Protein AF-A0A3M1RF11-F1 (afdb_monomer_lite)

Foldseek 3Di:
DWAWEWEAAPPVDNGTDIDIDDPVQQDAQEWEDDPNFIKGWHDWDDDPRYIYTYIHTPVPDPDDDPPYQYFYDDPDDDDTDRDPDDDDDPVPVVVVVVVVVVVVVVVVVVVVVVVVVVVVVVVVVVVVVVVVVVVVD

pLDDT: mean 72.45, std 18.76, range [31.39, 92.44]

Sequence (137 aa):
MQVRCAFYGLANQAGKTELLIEEECLRVGERLQYNGELYVILSVCTEGDRFHANVALESSRRAPLAGQRQVVWSDGVRRPSWGRRGERGQGEGERRTEELREQLLQAEERLQALLAEREEYAERLEKLIQQLESLHE

Radius of gyration: 26.21 Å; chains: 1; bounding box: 57×27×75 Å

Structure (mmCIF, N/CA/C/O backbone):
data_AF-A0A3M1RF11-F1
#
_entry.id   AF-A0A3M1RF11-F1
#
loop_
_atom_site.group_PDB
_atom_site.id
_atom_site.type_symbol
_atom_site.label_atom_id
_atom_site.label_alt_id
_atom_site.label_comp_id
_atom_site.label_asym_id
_atom_site.label_entity_id
_atom_site.label_seq_id
_atom_site.pdbx_PDB_ins_code
_atom_site.Cartn_x
_atom_site.Cartn_y
_atom_site.Cartn_z
_atom_site.occupancy
_atom_site.B_iso_or_equiv
_atom_site.auth_seq_id
_atom_site.auth_comp_id
_atom_site.auth_asym_id
_atom_site.auth_atom_id
_atom_site.pdbx_PDB_model_num
ATOM 1 N N . MET A 1 1 ? -21.946 9.743 15.429 1.00 80.62 1 MET A N 1
ATOM 2 C CA . MET A 1 1 ? -23.081 8.908 14.937 1.00 80.62 1 MET A CA 1
ATOM 3 C C . MET A 1 1 ? -22.556 7.514 14.602 1.00 80.62 1 MET A C 1
ATOM 5 O O . MET A 1 1 ? -21.411 7.432 14.177 1.00 80.62 1 MET A O 1
ATOM 9 N N . GLN A 1 2 ? -23.315 6.430 14.824 1.00 83.38 2 GLN A N 1
ATOM 10 C CA . GLN A 1 2 ? -22.884 5.078 14.426 1.00 83.38 2 GLN A CA 1
ATOM 11 C C . GLN A 1 2 ? -23.382 4.740 13.021 1.00 83.38 2 GLN A C 1
ATOM 13 O O . GLN A 1 2 ? -24.556 4.941 12.718 1.00 83.38 2 GLN A O 1
ATOM 18 N N . VAL A 1 3 ? -22.492 4.208 12.189 1.00 85.00 3 VAL A N 1
ATOM 19 C CA . VAL A 1 3 ? -22.760 3.814 10.804 1.00 85.00 3 VAL A CA 1
ATOM 20 C C . VAL A 1 3 ? -22.373 2.358 10.587 1.00 85.00 3 VAL A C 1
ATOM 22 O O . VAL A 1 3 ? -21.468 1.828 11.236 1.00 85.00 3 VAL A O 1
ATOM 25 N N . ARG A 1 4 ? -23.071 1.694 9.665 1.00 87.88 4 ARG A N 1
ATOM 26 C CA . ARG A 1 4 ? -22.729 0.338 9.234 1.00 87.88 4 ARG A CA 1
ATOM 27 C C . ARG A 1 4 ? -21.708 0.435 8.105 1.00 87.88 4 ARG A C 1
ATOM 29 O O . ARG A 1 4 ? -21.992 1.041 7.073 1.00 87.88 4 ARG A O 1
ATOM 36 N N . CYS A 1 5 ? -20.537 -0.154 8.312 1.00 88.06 5 CYS A N 1
ATOM 37 C CA . CYS A 1 5 ? -19.435 -0.125 7.359 1.00 88.06 5 CYS A CA 1
ATOM 38 C C . CYS A 1 5 ? -18.993 -1.544 6.987 1.00 88.06 5 CYS A C 1
ATOM 40 O O . CYS A 1 5 ? -18.855 -2.407 7.857 1.00 88.06 5 CYS A O 1
ATOM 42 N N . ALA A 1 6 ? -18.771 -1.783 5.696 1.00 91.00 6 ALA A N 1
ATOM 43 C CA . ALA A 1 6 ? -18.182 -3.010 5.182 1.00 91.00 6 ALA A CA 1
ATOM 44 C C . ALA A 1 6 ? -16.655 -2.871 5.105 1.00 91.00 6 ALA A C 1
ATOM 46 O O . ALA A 1 6 ? -16.131 -2.105 4.296 1.00 91.00 6 ALA A O 1
ATOM 47 N N . PHE A 1 7 ? -15.949 -3.639 5.928 1.00 88.06 7 PHE A N 1
ATOM 48 C CA . PHE A 1 7 ? -14.494 -3.688 5.969 1.00 88.06 7 PHE A CA 1
ATOM 49 C C . PHE A 1 7 ? -13.953 -4.838 5.117 1.00 88.06 7 PHE A C 1
ATOM 51 O O . PHE A 1 7 ? -14.385 -5.981 5.264 1.00 88.06 7 PHE A O 1
ATOM 58 N N . TYR A 1 8 ? -12.977 -4.545 4.264 1.00 87.75 8 TYR A N 1
ATOM 59 C CA . TYR A 1 8 ? -12.281 -5.512 3.412 1.00 87.75 8 TYR A CA 1
ATOM 60 C C . TYR A 1 8 ? -10.826 -5.661 3.859 1.00 87.75 8 TYR A C 1
ATOM 62 O O . TYR A 1 8 ? -10.171 -4.663 4.161 1.00 87.75 8 TYR A O 1
ATOM 70 N N . GLY A 1 9 ? -10.312 -6.894 3.878 1.00 82.25 9 GLY A N 1
ATOM 71 C CA . GLY A 1 9 ? -8.936 -7.191 4.306 1.00 82.25 9 GLY A CA 1
ATOM 72 C C . GLY A 1 9 ? -8.781 -7.512 5.798 1.00 82.25 9 GLY A C 1
ATOM 73 O O . GLY A 1 9 ? -7.660 -7.638 6.289 1.00 82.25 9 GLY A O 1
ATOM 74 N N . LEU A 1 10 ? -9.891 -7.673 6.529 1.00 81.44 10 LEU A N 1
ATOM 75 C CA . LEU A 1 10 ? -9.870 -8.176 7.904 1.00 81.44 10 LEU A CA 1
ATOM 76 C C . LEU A 1 10 ? -9.583 -9.682 7.945 1.00 81.44 10 LEU A C 1
ATOM 78 O O . LEU A 1 10 ? -10.090 -10.444 7.125 1.00 81.44 10 LEU A O 1
ATOM 82 N N . ALA A 1 11 ? -8.792 -10.110 8.933 1.00 68.00 11 ALA A N 1
ATOM 83 C CA . ALA A 1 11 ? -8.478 -11.512 9.232 1.00 68.00 11 ALA A CA 1
ATOM 84 C C . ALA A 1 11 ? -7.929 -12.324 8.040 1.00 68.00 11 ALA A C 1
ATOM 86 O O . ALA A 1 11 ? -8.126 -13.537 7.983 1.00 68.00 11 ALA A O 1
ATOM 87 N N . ASN A 1 12 ? -7.264 -11.663 7.080 1.00 59.06 12 ASN A N 1
ATOM 88 C CA . ASN A 1 12 ? -6.838 -12.251 5.800 1.00 59.06 12 ASN A CA 1
ATOM 89 C C . ASN A 1 12 ? -7.976 -12.956 5.036 1.00 59.06 12 ASN A C 1
ATOM 91 O O . ASN A 1 12 ? -7.734 -13.857 4.232 1.00 59.06 12 ASN A O 1
ATOM 95 N N . GLN A 1 13 ? -9.228 -12.569 5.281 1.00 59.22 13 GLN A N 1
ATOM 96 C CA . GLN A 1 13 ? -10.371 -13.116 4.568 1.00 59.22 13 GLN A CA 1
ATOM 97 C C . GLN A 1 13 ? -10.567 -12.335 3.269 1.00 59.22 13 GLN A C 1
ATOM 99 O O . GLN A 1 13 ? -10.551 -11.107 3.256 1.00 59.22 13 GLN A O 1
ATOM 104 N N . ALA A 1 14 ? -10.803 -13.052 2.168 1.00 59.94 14 ALA A N 1
ATOM 105 C CA . ALA A 1 14 ? -11.144 -12.448 0.877 1.00 59.94 14 ALA A CA 1
ATOM 106 C C . ALA A 1 14 ? -12.534 -11.769 0.876 1.00 59.94 14 ALA A C 1
ATOM 108 O O . ALA A 1 14 ? -12.928 -11.154 -0.112 1.00 59.94 14 ALA A O 1
ATOM 109 N N . GLY A 1 15 ? -13.295 -11.912 1.965 1.00 74.62 15 GLY A N 1
ATOM 110 C CA . GLY A 1 15 ? -14.642 -11.380 2.121 1.00 74.62 15 GLY A CA 1
ATOM 111 C C . GLY A 1 15 ? -14.696 -9.996 2.766 1.00 74.62 15 GLY A C 1
ATOM 112 O O . GLY A 1 15 ? -13.707 -9.460 3.265 1.00 74.62 15 GLY A O 1
ATOM 113 N N . LYS A 1 16 ? -15.908 -9.438 2.773 1.00 82.38 16 LYS A N 1
ATOM 114 C CA . LYS A 1 16 ? -16.250 -8.240 3.540 1.00 82.38 16 LYS A CA 1
ATOM 115 C C . LYS A 1 16 ? -16.792 -8.621 4.912 1.00 82.38 16 LYS A C 1
ATOM 117 O O . LYS A 1 16 ? -17.614 -9.532 5.016 1.00 82.38 16 LYS A O 1
ATOM 122 N N . THR A 1 17 ? -16.411 -7.863 5.929 1.00 83.38 17 THR A N 1
ATOM 123 C CA . THR A 1 17 ? -16.957 -7.960 7.285 1.00 83.38 17 THR A CA 1
ATOM 124 C C . THR A 1 17 ? -17.726 -6.686 7.589 1.00 83.38 17 THR A C 1
ATOM 126 O O . THR A 1 17 ? -17.175 -5.591 7.510 1.00 83.38 17 THR A O 1
ATOM 129 N N . GLU A 1 18 ? -19.006 -6.803 7.930 1.00 87.00 18 GLU A N 1
ATOM 130 C CA . GLU A 1 18 ? -19.823 -5.639 8.278 1.00 87.00 18 GLU A CA 1
ATOM 131 C C . GLU A 1 18 ? -19.760 -5.362 9.779 1.00 87.00 18 GLU A C 1
ATOM 133 O O . GLU A 1 18 ? -20.088 -6.229 10.588 1.00 87.00 18 GLU A O 1
ATOM 138 N N . LEU A 1 19 ? -19.369 -4.141 10.142 1.00 84.50 19 LEU A N 1
ATOM 139 C CA . LEU A 1 19 ? -19.254 -3.685 11.526 1.00 84.50 19 LEU A CA 1
ATOM 140 C C . LEU A 1 19 ? -20.035 -2.380 11.722 1.00 84.50 19 LEU A C 1
ATOM 142 O O . LEU A 1 19 ? -20.160 -1.566 10.804 1.00 84.50 19 LEU A O 1
ATOM 146 N N . LEU A 1 20 ? -20.553 -2.173 12.933 1.00 84.62 20 LEU A N 1
ATOM 147 C CA . LEU A 1 20 ? -21.069 -0.876 13.373 1.00 84.62 20 LEU A CA 1
ATOM 148 C C . LEU A 1 20 ? -19.924 -0.085 14.001 1.00 84.62 20 LEU A C 1
ATOM 150 O O . LEU A 1 20 ? -19.300 -0.555 14.952 1.00 84.62 20 LEU A O 1
ATOM 154 N N . ILE A 1 21 ? -19.659 1.107 13.475 1.00 81.62 21 ILE A N 1
ATOM 155 C CA . ILE A 1 21 ? -18.560 1.970 13.917 1.00 81.62 21 ILE A CA 1
ATOM 156 C C . ILE A 1 21 ? -19.040 3.411 14.064 1.00 81.62 21 ILE A C 1
ATOM 158 O O . ILE A 1 21 ? -19.977 3.838 13.393 1.00 81.62 21 ILE A O 1
ATOM 162 N N . GLU A 1 22 ? -18.404 4.173 14.947 1.00 83.19 22 GLU A N 1
ATOM 163 C CA . GLU A 1 22 ? -18.575 5.622 14.964 1.00 83.19 22 GLU A CA 1
ATOM 164 C C . GLU A 1 22 ? -18.019 6.212 13.662 1.00 83.19 22 GLU A C 1
ATOM 166 O O . GLU A 1 22 ? -16.858 5.997 13.321 1.00 83.19 22 GLU A O 1
ATOM 171 N N . GLU A 1 23 ? -18.848 6.958 12.932 1.00 83.12 23 GLU A N 1
ATOM 172 C CA . GLU A 1 23 ? -18.484 7.591 11.654 1.00 83.12 23 GLU A CA 1
ATOM 173 C C . GLU A 1 23 ? -17.203 8.429 11.773 1.00 83.12 23 GLU A C 1
ATOM 175 O O . GLU A 1 23 ? -16.360 8.464 10.882 1.00 83.12 23 GLU A O 1
ATOM 180 N N . GLU A 1 24 ? -17.011 9.042 12.936 1.00 81.69 24 GLU A N 1
ATOM 181 C CA . GLU A 1 24 ? -15.862 9.871 13.283 1.00 81.69 24 GLU A CA 1
ATOM 182 C C . GLU A 1 24 ? -14.537 9.098 13.229 1.00 81.69 24 GLU A C 1
ATOM 184 O O . GLU A 1 24 ? -13.502 9.689 12.914 1.00 81.69 24 GLU A O 1
ATOM 189 N N . CYS A 1 25 ? -14.578 7.790 13.497 1.00 78.38 25 CYS A N 1
ATOM 190 C CA . CYS A 1 25 ? -13.436 6.878 13.477 1.00 78.38 25 CYS A CA 1
ATOM 191 C C . CYS A 1 25 ? -13.169 6.285 12.089 1.00 78.38 25 CYS A C 1
ATOM 193 O O . CYS A 1 25 ? -12.143 5.636 11.884 1.00 78.38 25 CYS A O 1
ATOM 195 N N . LEU A 1 26 ? -14.068 6.496 11.126 1.00 84.94 26 LEU A N 1
ATOM 196 C CA . LEU A 1 26 ? -13.923 5.978 9.775 1.00 84.94 26 LEU A CA 1
ATOM 197 C C . LEU A 1 26 ? -13.078 6.931 8.923 1.00 84.94 26 LEU A C 1
ATOM 199 O O . LEU A 1 26 ? -13.575 7.633 8.044 1.00 84.94 26 LEU A O 1
ATOM 203 N N . ARG A 1 27 ? -11.774 6.976 9.202 1.00 83.12 27 ARG A N 1
ATOM 204 C CA . ARG A 1 27 ? -10.828 7.850 8.496 1.00 83.12 27 ARG A CA 1
ATOM 205 C C . ARG A 1 27 ? -9.587 7.085 8.084 1.00 83.12 27 ARG A C 1
ATOM 207 O O . ARG A 1 27 ? -9.126 6.186 8.781 1.00 83.12 27 ARG A O 1
ATOM 214 N N . VAL A 1 28 ? -9.021 7.473 6.948 1.00 81.38 28 VAL A N 1
ATOM 215 C CA . VAL A 1 28 ? -7.758 6.904 6.475 1.00 81.38 28 VAL A CA 1
ATOM 216 C C . VAL A 1 28 ? -6.659 7.152 7.504 1.00 81.38 28 VAL A C 1
ATOM 218 O O . VAL A 1 28 ? -6.501 8.261 8.008 1.00 81.38 28 VAL A O 1
ATOM 221 N N . GLY A 1 29 ? -5.897 6.105 7.806 1.00 77.25 29 GLY A N 1
ATOM 222 C CA . GLY A 1 29 ? -4.809 6.131 8.775 1.00 77.25 29 GLY A CA 1
ATOM 223 C C . GLY A 1 29 ? -5.230 5.832 10.213 1.00 77.25 29 GLY A C 1
ATOM 224 O O . GLY A 1 29 ? -4.340 5.558 11.020 1.00 77.25 29 GLY A O 1
ATOM 225 N N . GLU A 1 30 ? -6.529 5.824 10.527 1.00 80.56 30 GLU A N 1
ATOM 226 C CA . GLU A 1 30 ? -7.021 5.374 11.831 1.00 80.56 30 GLU A CA 1
ATOM 227 C C . GLU A 1 30 ? -6.839 3.865 11.987 1.00 80.56 30 GLU A C 1
ATOM 229 O O . GLU A 1 30 ? -6.856 3.096 11.015 1.00 80.56 30 GLU A O 1
ATOM 234 N N . ARG A 1 31 ? -6.642 3.451 13.238 1.00 80.00 31 ARG A N 1
ATOM 235 C CA . ARG A 1 31 ? -6.434 2.051 13.597 1.00 80.00 31 ARG A CA 1
ATOM 236 C C . ARG A 1 31 ? -7.663 1.467 14.262 1.00 80.00 31 ARG A C 1
ATOM 238 O O . ARG A 1 31 ? -8.310 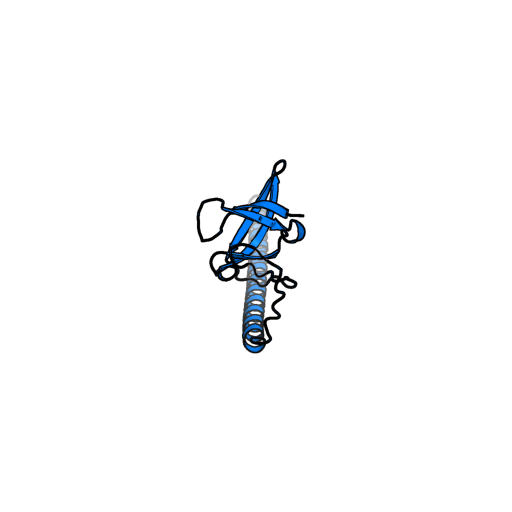2.137 15.064 1.00 80.00 31 ARG A O 1
ATOM 245 N N . LEU A 1 32 ? -7.910 0.195 13.992 1.00 82.31 32 LEU A N 1
ATOM 246 C CA . LEU A 1 32 ? -8.947 -0.586 14.648 1.00 82.31 32 LEU A CA 1
ATOM 247 C C . LEU A 1 32 ? -8.421 -1.975 14.988 1.00 82.31 32 LEU A C 1
ATOM 249 O O . LEU A 1 32 ? -7.645 -2.555 14.231 1.00 82.31 32 LEU A O 1
ATOM 253 N N . GLN A 1 33 ? -8.850 -2.509 16.124 1.00 81.19 33 GLN A N 1
ATOM 254 C CA . GLN A 1 33 ? -8.532 -3.874 16.517 1.00 81.19 33 GL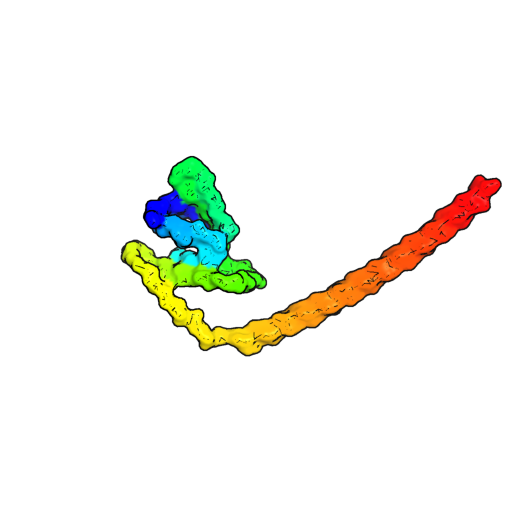N A CA 1
ATOM 255 C C . GLN A 1 33 ? -9.701 -4.796 16.160 1.00 81.19 33 GLN A C 1
ATOM 257 O O . GLN A 1 33 ? -10.858 -4.442 16.374 1.00 81.19 33 GLN A O 1
ATOM 262 N N . TYR A 1 34 ? -9.395 -5.959 15.593 1.00 80.19 34 TYR A N 1
ATOM 263 C CA . TYR A 1 34 ? -10.374 -6.973 15.213 1.00 80.19 34 TYR A CA 1
ATOM 264 C C . TYR A 1 34 ? -9.767 -8.363 15.404 1.00 80.19 34 TYR A C 1
ATOM 266 O O . TYR A 1 34 ? -8.674 -8.631 14.906 1.00 80.19 34 TYR A O 1
ATOM 274 N N . ASN A 1 35 ? -10.457 -9.248 16.129 1.00 78.44 35 ASN A N 1
ATOM 275 C CA . ASN A 1 35 ? -9.963 -10.587 16.483 1.00 78.44 35 ASN A CA 1
ATOM 276 C C . ASN A 1 35 ? -8.550 -10.578 17.101 1.00 78.44 35 ASN A C 1
ATOM 278 O O . ASN A 1 35 ? -7.706 -11.403 16.764 1.00 78.44 35 ASN A O 1
ATOM 282 N N . GLY A 1 36 ? -8.271 -9.610 17.978 1.00 74.62 36 GLY A N 1
ATOM 283 C CA . GLY A 1 36 ? -6.966 -9.461 18.635 1.00 74.62 36 GLY A CA 1
ATOM 284 C C . GLY A 1 36 ? -5.878 -8.809 17.776 1.00 74.62 36 GLY A C 1
ATOM 285 O O . GLY A 1 36 ? -4.898 -8.315 18.331 1.00 74.62 36 GLY A O 1
ATOM 286 N N . GLU A 1 37 ? -6.084 -8.699 16.467 1.00 79.94 37 GLU A N 1
ATOM 287 C CA . GLU A 1 37 ? -5.137 -8.123 15.514 1.00 79.94 37 GLU A CA 1
ATOM 288 C C . GLU A 1 37 ? -5.427 -6.643 15.240 1.00 79.94 37 GLU A C 1
ATOM 290 O O . GLU A 1 37 ? -6.580 -6.205 15.253 1.00 79.94 37 GLU A O 1
ATOM 295 N N . LEU A 1 38 ? -4.379 -5.857 14.984 1.00 81.25 38 LEU A N 1
ATOM 296 C CA . LEU A 1 38 ? -4.485 -4.415 14.747 1.00 81.25 38 LEU A CA 1
ATOM 297 C C . LEU A 1 38 ? -4.430 -4.115 13.249 1.00 81.25 38 LEU A C 1
ATOM 299 O O . LEU A 1 38 ? -3.509 -4.539 12.554 1.00 81.25 38 LEU A O 1
ATOM 303 N N . TYR A 1 39 ? -5.411 -3.367 12.759 1.00 84.12 39 TYR A N 1
ATOM 304 C CA . TYR A 1 39 ? -5.571 -3.006 11.356 1.00 84.12 39 TYR A CA 1
ATOM 305 C C . TYR A 1 39 ? -5.565 -1.492 11.182 1.00 84.12 39 TYR A C 1
ATOM 307 O O . TYR A 1 39 ? -5.990 -0.750 12.066 1.00 84.12 39 TYR A O 1
ATOM 315 N N . VAL A 1 40 ? -5.116 -1.035 10.016 1.00 84.38 40 VAL A N 1
ATOM 316 C CA . VAL A 1 40 ? -5.103 0.377 9.616 1.00 84.38 40 VAL A CA 1
ATOM 317 C C . VAL A 1 40 ? -6.049 0.575 8.442 1.00 84.38 40 VAL A C 1
ATOM 319 O O . VAL A 1 40 ? -5.958 -0.150 7.449 1.00 84.38 40 VAL A O 1
ATOM 322 N N . ILE A 1 41 ? -6.907 1.591 8.520 1.00 87.19 41 ILE A N 1
ATOM 323 C CA . ILE A 1 41 ? -7.785 1.996 7.419 1.00 87.19 41 ILE A CA 1
ATOM 324 C C . ILE A 1 41 ? -6.945 2.626 6.301 1.00 87.19 41 ILE A C 1
ATOM 326 O O . ILE A 1 41 ? -6.247 3.618 6.505 1.00 87.19 41 ILE A O 1
ATOM 330 N N . LEU A 1 42 ? -7.001 2.043 5.105 1.00 85.00 42 LEU A N 1
ATOM 331 C CA . LEU A 1 42 ? -6.266 2.489 3.916 1.00 85.00 42 LEU A CA 1
ATOM 332 C C . LEU A 1 42 ? -7.081 3.453 3.059 1.00 85.00 42 LEU A C 1
ATOM 334 O O . LEU A 1 42 ? -6.533 4.370 2.458 1.00 85.00 42 LEU A O 1
ATOM 338 N N . SER A 1 43 ? -8.384 3.211 2.974 1.00 86.38 43 SER A N 1
ATOM 339 C CA . SER A 1 43 ? -9.316 4.001 2.174 1.00 86.38 43 SER A CA 1
ATOM 340 C C . SER A 1 43 ? -10.712 3.854 2.752 1.00 86.38 43 SER A C 1
ATOM 342 O O . SER A 1 43 ? -11.027 2.814 3.335 1.00 86.38 43 SER A O 1
ATOM 344 N N . VAL A 1 44 ? -11.519 4.891 2.566 1.00 89.38 44 VAL A N 1
ATOM 345 C CA . VAL A 1 44 ? -12.933 4.922 2.921 1.00 89.38 44 VAL A CA 1
ATOM 346 C C . VAL A 1 44 ? -13.682 5.421 1.698 1.00 89.38 44 VAL A C 1
ATOM 348 O O . VAL A 1 44 ? -13.311 6.449 1.131 1.00 89.38 44 VAL A O 1
ATOM 351 N N . CYS A 1 45 ? -14.712 4.699 1.284 1.00 88.81 45 CYS A N 1
ATOM 352 C CA . CYS A 1 45 ? -15.636 5.131 0.250 1.00 88.81 45 CYS A CA 1
ATOM 353 C C . CYS A 1 45 ? -17.077 4.977 0.731 1.00 88.81 45 CYS A C 1
ATOM 355 O O . CYS A 1 45 ? -17.389 4.161 1.601 1.00 88.81 45 CYS A O 1
ATOM 357 N N . THR A 1 46 ? -17.950 5.790 0.154 1.00 90.12 46 THR A N 1
ATOM 358 C CA . THR A 1 46 ? -19.380 5.779 0.441 1.00 90.12 46 THR A CA 1
ATOM 359 C C . THR A 1 46 ? -20.112 5.413 -0.841 1.00 90.12 46 THR A C 1
ATOM 361 O O . THR A 1 46 ? -19.873 6.021 -1.884 1.00 90.12 46 THR A O 1
ATOM 364 N N . GLU A 1 47 ? -20.982 4.412 -0.767 1.00 83.81 47 GLU A N 1
ATOM 365 C CA . GLU A 1 47 ? -21.819 3.951 -1.873 1.00 83.81 47 GLU A CA 1
ATOM 366 C C . GLU A 1 47 ? -23.282 3.964 -1.408 1.00 83.81 47 GLU A C 1
ATOM 368 O O . GLU A 1 47 ? -23.714 3.134 -0.604 1.00 83.81 47 GLU A O 1
ATOM 373 N N . GLY A 1 48 ? -24.045 4.965 -1.861 1.00 84.56 48 GLY A N 1
ATOM 374 C CA . GLY A 1 48 ? -25.376 5.251 -1.317 1.00 84.56 48 GLY A CA 1
ATOM 375 C C . GLY A 1 48 ? -25.307 5.580 0.178 1.00 84.56 48 GLY A C 1
ATOM 376 O O . GLY A 1 48 ? -24.510 6.417 0.589 1.00 84.56 48 GLY A O 1
ATOM 377 N N . ASP A 1 49 ? -26.095 4.874 0.991 1.00 81.06 49 ASP A N 1
ATOM 378 C CA . ASP A 1 49 ? -26.121 5.024 2.457 1.00 81.06 49 ASP A CA 1
ATOM 379 C C . ASP A 1 49 ? -25.144 4.081 3.183 1.00 81.06 49 ASP A C 1
ATOM 381 O O . ASP A 1 49 ? -25.253 3.858 4.394 1.00 81.06 49 ASP A O 1
ATOM 385 N N . ARG A 1 50 ? -24.218 3.447 2.453 1.00 84.50 50 ARG A N 1
ATOM 386 C CA . ARG A 1 50 ? -23.289 2.460 3.013 1.00 84.50 50 ARG A CA 1
ATOM 387 C C . ARG A 1 50 ? -21.856 2.937 2.931 1.00 84.50 50 ARG A C 1
ATOM 389 O O . ARG A 1 50 ? -21.399 3.457 1.917 1.00 84.50 50 ARG A O 1
ATOM 396 N N . PHE A 1 51 ? -21.134 2.691 4.015 1.00 90.12 51 PHE A N 1
ATOM 397 C CA . PHE A 1 51 ? -19.708 2.937 4.084 1.00 90.12 51 PHE A CA 1
ATOM 398 C C . PHE A 1 51 ? -18.932 1.660 3.777 1.00 90.12 51 PHE A C 1
ATOM 400 O O . PHE A 1 51 ? -19.327 0.555 4.158 1.00 90.12 51 PHE A O 1
ATOM 407 N N . HIS A 1 52 ? -17.804 1.829 3.107 1.00 90.31 52 HIS A N 1
ATOM 408 C CA . HIS A 1 52 ? -16.891 0.768 2.729 1.00 90.31 52 HIS A CA 1
ATOM 409 C C . HIS A 1 52 ? -15.471 1.200 3.086 1.00 90.31 52 HIS A C 1
ATOM 411 O O . HIS A 1 52 ? -15.077 2.337 2.827 1.00 90.31 52 HIS A O 1
ATOM 417 N N . ALA A 1 53 ? -14.694 0.303 3.683 1.00 90.31 53 ALA A N 1
ATOM 418 C CA . ALA A 1 53 ? -13.322 0.591 4.068 1.00 90.31 53 ALA A CA 1
ATOM 419 C C . ALA A 1 53 ? -12.393 -0.571 3.736 1.00 90.31 53 ALA A C 1
ATOM 421 O O . ALA A 1 53 ? -12.662 -1.720 4.077 1.00 90.31 53 ALA A O 1
ATOM 422 N N . ASN A 1 54 ? -11.262 -0.258 3.111 1.00 89.12 54 ASN A N 1
ATOM 423 C CA . ASN A 1 54 ? -10.177 -1.222 2.948 1.00 89.12 54 ASN A CA 1
ATOM 424 C C . ASN A 1 54 ? -9.209 -1.068 4.113 1.00 89.12 54 ASN A C 1
ATOM 426 O O . ASN A 1 54 ? -8.807 0.055 4.431 1.00 89.12 54 ASN A O 1
ATOM 430 N N . VAL A 1 55 ? -8.812 -2.179 4.720 1.00 87.12 55 VAL A N 1
ATOM 431 C CA . VAL A 1 55 ? -7.858 -2.206 5.827 1.00 87.12 55 VAL A CA 1
ATOM 432 C C . VAL A 1 55 ? -6.692 -3.135 5.523 1.00 87.12 55 VAL A C 1
ATOM 434 O O . VAL A 1 55 ? -6.815 -4.072 4.739 1.00 87.12 55 VAL A O 1
ATOM 437 N N . ALA A 1 56 ? -5.553 -2.886 6.161 1.00 84.19 56 ALA A N 1
ATOM 438 C CA . ALA A 1 56 ? -4.451 -3.841 6.203 1.00 84.19 56 ALA A CA 1
ATOM 439 C C . ALA A 1 56 ? -4.009 -4.076 7.638 1.00 84.19 56 ALA A C 1
ATOM 441 O O . ALA A 1 56 ? -4.084 -3.172 8.472 1.00 84.19 56 ALA A O 1
ATOM 442 N N . LEU A 1 57 ? -3.504 -5.278 7.890 1.00 82.38 57 LEU A N 1
ATOM 443 C CA . LEU A 1 57 ? -2.865 -5.631 9.145 1.00 82.38 57 LEU A CA 1
ATOM 444 C C . LEU A 1 57 ? -1.668 -4.700 9.394 1.00 82.38 57 LEU A C 1
ATOM 446 O O . LEU A 1 57 ? -0.827 -4.502 8.512 1.00 82.38 57 LEU A O 1
ATOM 450 N N . GLU A 1 58 ? -1.582 -4.113 10.585 1.00 77.38 58 GLU A N 1
ATOM 451 C CA . GLU A 1 58 ? -0.554 -3.120 10.903 1.00 77.38 58 GLU A CA 1
ATOM 452 C C . GLU A 1 58 ? 0.854 -3.719 10.819 1.00 77.38 58 GLU A C 1
ATOM 454 O O . GLU A 1 58 ? 1.752 -3.084 10.270 1.00 77.38 58 GLU A O 1
ATOM 459 N N . SER A 1 59 ? 1.035 -4.972 11.246 1.00 72.50 59 SER A N 1
ATOM 460 C CA . SER A 1 59 ? 2.316 -5.688 11.134 1.00 72.50 59 SER A CA 1
ATOM 461 C C . SER A 1 59 ? 2.773 -5.903 9.684 1.00 72.50 59 SER A C 1
ATOM 463 O O . SER A 1 59 ? 3.949 -6.166 9.441 1.00 72.50 59 SER A O 1
ATOM 465 N N . SER A 1 60 ? 1.869 -5.755 8.710 1.00 63.19 60 SER A N 1
ATOM 466 C CA . SER A 1 60 ? 2.179 -5.832 7.277 1.00 63.19 60 SER A CA 1
ATOM 467 C C . SER A 1 60 ? 2.609 -4.483 6.684 1.00 63.19 60 SER A C 1
ATOM 469 O O . SER A 1 60 ? 3.150 -4.445 5.576 1.00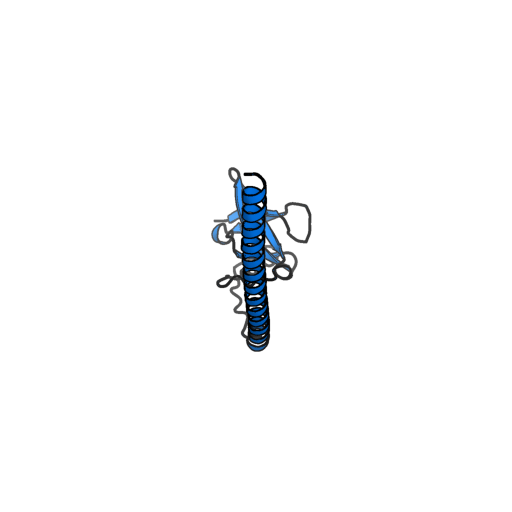 63.19 60 SER A O 1
ATOM 471 N N . ARG A 1 61 ? 2.412 -3.360 7.393 1.00 58.19 61 ARG A N 1
ATOM 472 C CA . ARG A 1 61 ? 2.856 -2.032 6.941 1.00 58.19 61 ARG A CA 1
ATOM 473 C C . ARG A 1 61 ? 4.317 -1.795 7.336 1.00 58.19 61 ARG A C 1
ATOM 475 O O . ARG A 1 61 ? 4.631 -1.457 8.469 1.00 58.19 61 ARG A O 1
ATOM 482 N N . ARG A 1 62 ? 5.214 -1.881 6.349 1.00 49.41 62 ARG A N 1
ATOM 483 C CA . ARG A 1 62 ? 6.648 -1.530 6.442 1.00 49.41 62 ARG A CA 1
ATOM 484 C C . ARG A 1 62 ? 6.957 -0.016 6.465 1.00 49.41 62 ARG A C 1
ATOM 486 O O . ARG A 1 62 ? 8.103 0.359 6.257 1.00 49.41 62 ARG A O 1
ATOM 493 N N . ALA A 1 63 ? 5.989 0.864 6.725 1.00 42.31 63 ALA A N 1
ATOM 494 C CA . ALA A 1 63 ? 6.237 2.309 6.798 1.00 42.31 63 ALA A CA 1
ATOM 495 C C . ALA A 1 63 ? 5.415 2.968 7.923 1.00 42.31 63 ALA A C 1
ATOM 497 O O . ALA A 1 63 ? 4.187 2.819 7.930 1.00 42.31 63 ALA A O 1
ATOM 498 N N . PRO A 1 64 ? 6.048 3.705 8.857 1.00 48.44 64 PRO A N 1
ATOM 499 C CA . PRO A 1 64 ? 5.331 4.441 9.887 1.00 48.44 64 PRO A CA 1
ATOM 500 C C . PRO A 1 64 ? 4.687 5.690 9.274 1.00 48.44 64 PRO A C 1
ATOM 502 O O . PRO A 1 64 ? 5.369 6.575 8.764 1.00 48.44 64 PRO A O 1
ATOM 505 N N . LEU A 1 65 ? 3.359 5.780 9.337 1.00 46.84 65 LEU A N 1
ATOM 506 C CA . LEU A 1 65 ? 2.652 7.036 9.101 1.00 46.84 65 LEU A CA 1
ATOM 507 C C . LEU A 1 65 ? 2.723 7.860 10.394 1.00 46.84 65 LEU A C 1
ATOM 509 O O . LEU A 1 65 ? 2.163 7.477 11.422 1.00 46.84 65 LEU A O 1
ATOM 513 N N . ALA A 1 66 ? 3.444 8.979 10.362 1.00 39.69 66 ALA A N 1
ATOM 514 C CA . ALA A 1 66 ? 3.522 9.906 11.486 1.00 39.69 66 ALA A CA 1
ATOM 515 C C . ALA A 1 66 ? 2.155 10.581 11.731 1.00 39.69 66 ALA A C 1
ATOM 517 O O . ALA A 1 66 ? 1.518 11.051 10.792 1.00 39.69 66 ALA A O 1
ATOM 518 N N . GLY A 1 67 ? 1.709 10.637 12.996 1.00 46.09 67 GLY A N 1
ATOM 519 C CA . GLY A 1 67 ? 0.502 11.373 13.421 1.00 46.09 67 GLY A CA 1
ATOM 520 C C . GLY A 1 67 ? -0.744 10.540 13.758 1.00 46.09 67 GLY A C 1
ATOM 521 O O . GLY A 1 67 ? -1.824 11.098 13.935 1.00 46.09 67 GLY A O 1
ATOM 522 N N . GLN A 1 68 ? -0.628 9.216 13.856 1.00 50.19 68 GLN A N 1
ATOM 523 C CA . GLN A 1 68 ? -1.796 8.337 13.936 1.00 50.19 68 GLN A CA 1
ATOM 524 C C . GLN A 1 68 ? -2.357 8.164 15.355 1.00 50.19 68 GLN A C 1
ATOM 526 O O . GLN A 1 68 ? -1.635 7.815 16.293 1.00 50.19 68 GLN A O 1
ATOM 531 N N . ARG A 1 69 ? -3.677 8.326 15.481 1.00 47.75 69 ARG A N 1
ATOM 532 C CA . ARG A 1 69 ? -4.447 8.003 16.686 1.00 47.75 69 ARG A CA 1
ATOM 533 C C . ARG A 1 69 ? -4.736 6.498 16.715 1.00 47.75 69 ARG A C 1
ATOM 535 O O . ARG A 1 69 ? -4.917 5.856 15.684 1.00 47.75 69 ARG A O 1
ATOM 542 N N . GLN A 1 70 ? -4.668 5.906 17.905 1.00 47.00 70 GLN A N 1
ATOM 543 C CA . GLN A 1 70 ? -4.940 4.487 18.121 1.00 47.00 70 GLN A CA 1
ATOM 544 C C . GLN A 1 70 ? -6.299 4.357 18.801 1.00 47.00 70 GLN A C 1
ATOM 546 O O . GLN A 1 70 ? -6.480 4.880 19.901 1.00 47.00 70 GLN A O 1
ATOM 551 N N . VAL A 1 71 ? -7.229 3.642 18.168 1.00 46.47 71 VAL A N 1
ATOM 552 C CA . VAL A 1 71 ? -8.518 3.309 18.773 1.00 46.47 71 VAL A CA 1
ATOM 553 C C . VAL A 1 71 ? -8.562 1.800 19.004 1.00 46.47 71 VAL A C 1
ATOM 555 O O . VAL A 1 71 ? -8.456 1.002 18.075 1.00 46.47 71 VAL A O 1
ATOM 558 N N . VAL A 1 72 ? -8.641 1.407 20.274 1.00 46.31 72 VAL A N 1
ATOM 559 C CA . VAL A 1 72 ? -8.704 0.004 20.698 1.00 46.31 7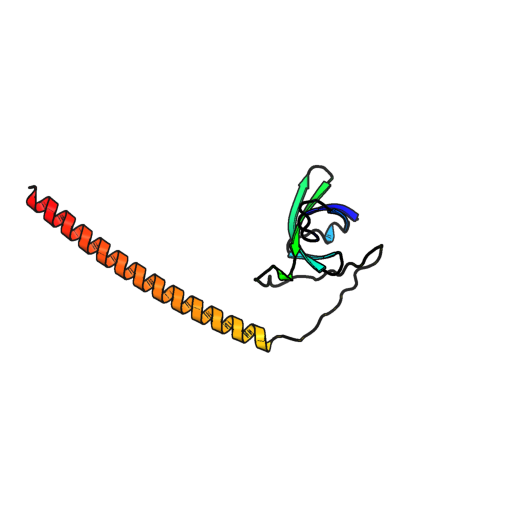2 VAL A CA 1
ATOM 560 C C . VAL A 1 72 ? -10.172 -0.390 20.804 1.00 46.3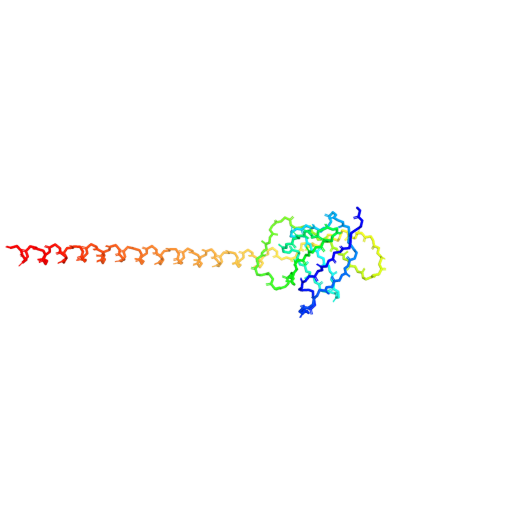1 72 VAL A C 1
ATOM 562 O O . VAL A 1 72 ? -10.915 0.229 21.563 1.00 46.31 72 VAL A O 1
ATOM 565 N N . TRP A 1 73 ? -10.581 -1.412 20.053 1.00 48.53 73 TRP A N 1
ATOM 566 C CA . TRP A 1 73 ? -11.941 -1.950 20.072 1.00 48.53 73 TRP A CA 1
ATOM 567 C C . TRP A 1 73 ? -11.865 -3.422 20.479 1.00 48.53 73 TRP A C 1
ATOM 569 O O . TRP A 1 73 ? -11.159 -4.204 19.850 1.00 48.53 73 TRP A O 1
ATOM 579 N N . SER A 1 74 ? -12.557 -3.786 21.557 1.00 39.34 74 SER A N 1
ATOM 580 C CA . SER A 1 74 ? -12.717 -5.176 21.997 1.00 39.34 74 SER A CA 1
ATOM 581 C C . SER A 1 74 ? -14.190 -5.572 21.900 1.00 39.34 74 SER A C 1
ATOM 583 O O . SER A 1 74 ? -15.077 -4.717 21.973 1.00 39.34 74 SER A O 1
ATOM 585 N N . ASP A 1 75 ? -14.424 -6.853 21.632 1.00 40.25 75 ASP A N 1
ATOM 586 C CA . ASP A 1 75 ? -15.690 -7.390 21.138 1.00 40.25 75 ASP A CA 1
ATOM 587 C C . ASP A 1 75 ? -16.902 -7.082 22.032 1.00 40.25 75 ASP A C 1
ATOM 589 O O . ASP A 1 75 ? -16.860 -7.220 23.252 1.00 40.25 75 ASP A O 1
ATOM 593 N N . GLY A 1 76 ? -18.024 -6.735 21.390 1.00 41.91 76 GLY A N 1
ATOM 594 C CA . GLY A 1 76 ? -19.349 -6.752 22.015 1.00 41.91 76 GLY A CA 1
ATOM 595 C C . GLY A 1 76 ? -19.657 -5.580 22.953 1.00 41.91 76 GLY A C 1
ATOM 596 O O . GLY A 1 76 ? -19.953 -5.783 24.121 1.00 41.91 76 GLY A O 1
ATOM 597 N N . VAL A 1 77 ? -19.699 -4.360 22.406 1.00 46.47 77 VAL A N 1
ATOM 598 C CA . VAL A 1 77 ? -20.094 -3.096 23.068 1.00 46.47 77 VAL A CA 1
ATOM 599 C C . VAL A 1 77 ? -19.148 -2.642 24.199 1.00 46.47 77 VAL A C 1
ATOM 601 O O . VAL A 1 77 ? -19.207 -3.175 25.300 1.00 46.47 77 VAL A O 1
ATOM 604 N N . ARG A 1 78 ? -18.406 -1.536 23.989 1.00 41.06 78 ARG A N 1
ATOM 605 C CA . ARG A 1 78 ? -18.330 -0.333 24.872 1.00 41.06 78 ARG A CA 1
ATOM 606 C C . ARG A 1 78 ? -16.984 0.411 24.813 1.00 41.06 78 ARG A C 1
ATOM 608 O O . ARG A 1 78 ? -15.948 -0.150 25.125 1.00 41.06 78 ARG A O 1
ATOM 615 N N . ARG A 1 79 ? -17.134 1.733 24.631 1.00 31.39 79 ARG A N 1
ATOM 616 C CA . ARG A 1 79 ? -16.293 2.885 25.024 1.00 31.39 79 ARG A CA 1
ATOM 617 C C . ARG A 1 79 ? -14.840 2.957 24.512 1.00 31.39 79 ARG A C 1
ATOM 619 O O . ARG A 1 79 ? -14.078 2.015 24.684 1.00 31.39 79 ARG A O 1
ATOM 626 N N . PRO A 1 80 ? -14.406 4.137 24.025 1.00 32.50 80 PRO A N 1
ATOM 627 C CA . PRO A 1 80 ? -13.011 4.366 23.673 1.00 32.50 80 PRO A CA 1
ATOM 628 C C . PRO A 1 80 ? -12.133 4.318 24.929 1.00 32.50 80 PRO A C 1
ATOM 630 O O . PRO A 1 80 ? -12.258 5.153 25.828 1.00 32.50 80 PRO A O 1
ATOM 633 N N . SER A 1 81 ? -11.219 3.350 24.988 1.00 38.06 81 SER A N 1
ATOM 634 C CA . SER A 1 81 ? -10.082 3.395 25.906 1.00 38.06 81 SER A CA 1
ATOM 635 C C . SER A 1 81 ? -8.877 3.977 25.170 1.00 38.06 81 SER A C 1
ATOM 637 O O . SER A 1 81 ? -8.245 3.304 24.354 1.00 38.06 81 SER A O 1
ATOM 639 N N . TRP A 1 82 ? -8.557 5.236 25.468 1.00 38.66 82 TRP A N 1
ATOM 640 C CA . TRP A 1 82 ? -7.350 5.916 24.999 1.00 38.66 82 TRP A CA 1
ATOM 641 C C . TRP A 1 82 ? -6.133 5.389 25.769 1.00 38.66 82 TRP A C 1
ATOM 643 O O . TRP A 1 82 ? -5.684 5.980 26.752 1.00 38.66 82 TRP A O 1
ATOM 653 N N . GLY A 1 83 ? -5.623 4.229 25.365 1.00 36.09 83 GLY A N 1
ATOM 654 C CA . GLY A 1 83 ? -4.402 3.674 25.935 1.00 36.09 83 GLY A CA 1
ATOM 655 C C . GLY A 1 83 ? -3.182 4.459 25.459 1.00 36.09 83 GLY A C 1
ATOM 656 O O . GLY A 1 83 ? -2.750 4.289 24.324 1.00 36.09 83 GLY A O 1
ATOM 657 N N . ARG A 1 84 ? -2.578 5.283 26.329 1.00 43.12 84 ARG A N 1
ATOM 658 C CA . ARG A 1 84 ? -1.175 5.694 26.153 1.00 43.12 84 ARG A CA 1
ATOM 659 C C . ARG A 1 84 ? -0.306 4.438 26.215 1.00 43.12 84 ARG A C 1
ATOM 661 O O . ARG A 1 84 ? -0.054 3.910 27.295 1.00 43.12 84 ARG A O 1
ATOM 668 N N . ARG A 1 85 ? 0.178 3.976 25.068 1.00 39.62 85 ARG A N 1
ATOM 669 C CA . ARG A 1 85 ? 1.310 3.052 24.962 1.00 39.62 85 ARG A CA 1
ATOM 670 C C . ARG A 1 85 ? 2.385 3.847 24.221 1.00 39.62 85 ARG A C 1
ATOM 672 O O . ARG A 1 85 ? 2.183 4.209 23.077 1.00 39.62 85 ARG A O 1
ATOM 679 N N . GLY A 1 86 ? 3.467 4.303 24.830 1.00 34.97 86 GLY A N 1
ATOM 680 C CA . GLY A 1 86 ? 4.259 3.734 25.909 1.00 34.97 86 GLY A CA 1
ATOM 681 C C . GLY A 1 86 ? 5.676 3.731 25.353 1.00 34.97 86 GLY A C 1
ATOM 682 O O . GLY A 1 86 ? 5.980 2.919 24.486 1.00 34.97 86 GLY A O 1
ATOM 683 N N . GLU A 1 87 ? 6.478 4.702 25.780 1.00 41.28 87 GLU A N 1
ATOM 684 C CA . GLU A 1 87 ? 7.897 4.867 25.461 1.00 41.28 87 GLU A CA 1
ATOM 685 C C . GLU A 1 87 ? 8.632 3.532 25.629 1.00 41.28 87 GLU A C 1
ATOM 687 O O . GLU A 1 87 ? 8.856 3.080 26.748 1.00 41.28 87 GLU A O 1
ATOM 692 N N . ARG A 1 88 ? 8.945 2.847 24.528 1.00 40.03 88 ARG A N 1
ATOM 693 C CA . ARG A 1 88 ? 9.891 1.723 24.482 1.00 40.03 88 ARG A CA 1
ATOM 694 C C . ARG A 1 88 ? 10.194 1.427 23.013 1.00 40.03 88 ARG A C 1
ATOM 696 O O . ARG A 1 88 ? 9.454 0.699 22.365 1.00 40.03 88 ARG A O 1
ATOM 703 N N . GLY A 1 89 ? 11.246 2.048 22.477 1.00 39.38 89 GLY A N 1
ATOM 704 C CA . GLY A 1 89 ? 11.721 1.745 21.120 1.00 39.38 89 GLY A CA 1
ATOM 705 C C . GLY A 1 89 ? 12.478 2.843 20.368 1.00 39.38 89 GLY A C 1
ATOM 706 O O . GLY A 1 89 ? 12.752 2.651 19.190 1.00 39.38 89 GLY A O 1
ATOM 707 N N . GLN A 1 90 ? 12.822 3.980 20.986 1.00 44.16 90 GLN A N 1
ATOM 708 C CA . GLN A 1 90 ? 13.521 5.064 20.271 1.00 44.16 90 GLN A CA 1
ATOM 709 C C . GLN A 1 90 ? 14.927 4.664 19.771 1.00 44.16 90 GLN A C 1
ATOM 711 O O . GLN A 1 90 ? 15.297 5.038 18.667 1.00 44.16 90 GLN A O 1
ATOM 716 N N . GLY A 1 91 ? 15.664 3.807 20.489 1.00 42.75 91 GLY A N 1
ATOM 717 C CA . GLY A 1 91 ? 17.059 3.490 20.135 1.00 42.75 91 GLY A CA 1
ATOM 718 C C . GLY A 1 91 ? 17.279 2.523 18.958 1.00 42.75 91 GLY A C 1
ATOM 719 O O . GLY A 1 91 ? 18.346 2.541 18.352 1.00 42.75 91 GLY A O 1
ATOM 720 N N . GLU A 1 92 ? 16.305 1.674 18.611 1.00 45.09 92 GLU A N 1
ATOM 721 C CA . GLU A 1 92 ? 16.440 0.730 17.480 1.00 45.09 92 GLU A CA 1
ATOM 722 C C . GLU A 1 92 ? 15.872 1.292 16.170 1.00 45.09 92 GLU A C 1
ATOM 724 O O . GLU A 1 92 ? 16.307 0.904 15.085 1.00 45.09 92 GLU A O 1
ATOM 729 N N . GLY A 1 93 ? 14.916 2.222 16.266 1.00 44.44 93 GLY A N 1
ATOM 730 C CA . GLY A 1 93 ? 14.365 2.930 15.112 1.00 44.44 93 GLY A CA 1
ATOM 731 C C . GLY A 1 93 ? 15.371 3.900 14.497 1.00 44.44 93 GLY A C 1
ATOM 732 O O . GLY A 1 93 ? 15.519 3.915 13.280 1.00 44.44 93 GLY A O 1
ATOM 733 N N . GLU A 1 94 ? 16.107 4.644 15.326 1.00 52.53 94 GLU A N 1
ATOM 734 C CA . GLU A 1 94 ? 17.078 5.649 14.869 1.00 52.53 94 GLU A CA 1
ATOM 735 C C . GLU A 1 94 ? 18.234 5.027 14.068 1.00 52.53 94 GLU A C 1
ATOM 737 O O . GLU A 1 94 ? 18.529 5.481 12.962 1.00 52.53 94 GLU A O 1
ATOM 742 N N . ARG A 1 95 ? 18.793 3.901 14.530 1.00 53.16 95 ARG A N 1
ATOM 743 C CA . ARG A 1 95 ? 19.873 3.192 13.815 1.00 53.16 95 ARG A CA 1
ATOM 744 C C . ARG A 1 95 ? 19.429 2.648 12.457 1.00 53.16 95 ARG A C 1
ATOM 746 O O . ARG A 1 95 ? 20.124 2.816 11.463 1.00 53.16 95 ARG A O 1
ATOM 753 N N . ARG A 1 96 ? 18.223 2.074 12.379 1.00 57.59 96 ARG A N 1
ATOM 754 C CA . ARG A 1 96 ? 17.657 1.600 11.101 1.00 57.59 96 ARG A CA 1
ATOM 755 C C . ARG A 1 96 ? 17.343 2.748 10.143 1.00 57.59 96 ARG A C 1
ATOM 757 O O . ARG A 1 96 ? 17.398 2.560 8.931 1.00 57.59 96 ARG A O 1
ATOM 764 N N . THR A 1 97 ? 17.005 3.932 10.661 1.00 62.22 97 THR A N 1
ATOM 765 C CA . THR A 1 97 ? 16.809 5.115 9.813 1.00 62.22 97 THR A CA 1
ATOM 766 C C . THR A 1 97 ? 18.117 5.696 9.289 1.00 62.22 97 THR A C 1
ATOM 768 O O . THR A 1 97 ? 18.119 6.219 8.178 1.00 62.22 97 THR A O 1
ATOM 771 N N . GLU A 1 98 ? 19.219 5.582 10.031 1.00 63.47 98 GLU A N 1
ATOM 772 C CA . GLU A 1 98 ? 20.552 5.966 9.548 1.00 63.47 98 GLU A CA 1
ATOM 773 C C . GLU A 1 98 ? 21.047 5.008 8.461 1.00 63.47 98 GLU A C 1
ATOM 775 O O . GLU A 1 98 ? 21.401 5.465 7.377 1.00 63.47 98 GLU A O 1
ATOM 780 N N . GLU A 1 99 ? 20.927 3.694 8.669 1.00 68.12 99 GLU A N 1
ATOM 781 C CA . GLU A 1 99 ? 21.301 2.681 7.667 1.00 68.12 99 GLU A CA 1
ATOM 782 C C . GLU A 1 99 ? 20.536 2.857 6.340 1.00 68.12 99 GLU A C 1
ATOM 784 O O . GLU A 1 99 ? 21.105 2.742 5.254 1.00 68.12 99 GLU A O 1
ATOM 789 N N . LEU A 1 100 ? 19.240 3.185 6.402 1.00 70.19 100 LEU A N 1
ATOM 790 C CA . LEU A 1 100 ? 18.434 3.464 5.207 1.00 70.19 100 LEU A CA 1
ATOM 791 C C . LEU A 1 100 ? 18.838 4.768 4.510 1.00 70.19 100 LEU A C 1
ATOM 793 O O . LEU A 1 100 ? 18.776 4.844 3.283 1.00 70.19 100 LEU A O 1
ATOM 797 N N . ARG A 1 101 ? 19.246 5.794 5.265 1.00 70.00 101 ARG A N 1
ATOM 798 C CA . ARG A 1 101 ? 19.743 7.053 4.687 1.00 70.00 101 ARG A CA 1
ATOM 799 C C . ARG A 1 101 ? 21.063 6.841 3.962 1.00 70.00 101 ARG A C 1
ATOM 801 O O . ARG A 1 101 ? 21.222 7.357 2.863 1.00 70.00 101 ARG A O 1
ATOM 808 N N . GLU A 1 102 ? 21.965 6.050 4.533 1.00 75.88 102 GLU A N 1
ATOM 809 C CA . GLU A 1 102 ? 23.234 5.701 3.888 1.00 75.88 102 GLU A CA 1
ATOM 810 C C . GLU A 1 102 ? 23.012 4.902 2.598 1.00 75.88 102 GLU A C 1
ATOM 812 O O . GLU A 1 102 ? 23.621 5.201 1.572 1.00 75.88 102 GLU A O 1
ATOM 817 N N . GLN A 1 103 ? 22.081 3.942 2.608 1.00 78.25 103 GLN A N 1
ATOM 818 C CA . GLN A 1 103 ? 21.719 3.181 1.406 1.00 78.25 103 GLN A CA 1
ATOM 819 C C . GLN A 1 103 ? 21.096 4.057 0.314 1.00 78.25 103 GLN A C 1
ATOM 821 O O . GLN A 1 103 ? 21.378 3.852 -0.867 1.00 78.25 103 GLN A O 1
ATOM 826 N N . LEU A 1 104 ? 20.262 5.031 0.691 1.00 80.75 104 LEU A N 1
ATOM 827 C CA . LEU A 1 104 ? 19.694 5.987 -0.259 1.00 80.75 104 LEU A CA 1
ATOM 828 C C . LEU A 1 104 ? 20.777 6.866 -0.880 1.00 80.75 104 LEU A C 1
ATOM 830 O O . LEU A 1 104 ? 20.792 7.015 -2.097 1.00 80.75 104 LEU A O 1
ATOM 834 N N . LEU A 1 105 ? 21.715 7.366 -0.074 1.00 86.00 105 LEU A N 1
ATOM 835 C CA . LEU A 1 105 ? 22.811 8.198 -0.569 1.00 86.00 105 LEU A CA 1
ATOM 836 C C . LEU A 1 105 ? 23.688 7.429 -1.571 1.00 86.00 105 LEU A C 1
ATOM 838 O O . LEU A 1 105 ? 23.977 7.920 -2.658 1.00 86.00 105 LEU A O 1
ATOM 842 N N . GLN A 1 106 ? 24.031 6.176 -1.253 1.00 85.25 106 GLN A N 1
ATOM 843 C CA . GLN A 1 106 ? 24.791 5.307 -2.159 1.00 85.25 106 GLN A CA 1
ATOM 844 C C . GLN A 1 106 ? 24.028 4.996 -3.454 1.00 85.25 106 GLN A C 1
ATOM 846 O O . GLN A 1 106 ? 24.624 4.901 -4.530 1.00 85.25 106 GLN A O 1
ATOM 851 N N . ALA A 1 107 ? 22.708 4.814 -3.368 1.00 82.56 107 ALA A N 1
ATOM 852 C CA . ALA A 1 107 ? 21.874 4.597 -4.543 1.00 82.56 107 ALA A CA 1
ATOM 853 C C . ALA A 1 107 ? 21.792 5.855 -5.422 1.00 82.56 107 ALA A C 1
ATOM 855 O O . ALA A 1 107 ? 21.854 5.734 -6.645 1.00 82.56 107 ALA A O 1
ATOM 856 N N . GLU A 1 108 ? 21.698 7.043 -4.820 1.00 87.12 108 GLU A N 1
ATOM 857 C CA . GLU A 1 108 ? 21.695 8.328 -5.527 1.00 87.12 108 GLU A CA 1
ATOM 858 C C . GLU A 1 108 ? 23.024 8.587 -6.244 1.00 87.12 108 GLU A C 1
ATOM 860 O O . GLU A 1 108 ? 23.014 8.897 -7.437 1.00 87.12 108 GLU A O 1
ATOM 865 N N . GLU A 1 109 ? 24.162 8.378 -5.578 1.00 88.88 109 GLU A N 1
ATOM 866 C CA . GLU A 1 109 ? 25.490 8.510 -6.197 1.00 88.88 109 GLU A CA 1
ATOM 867 C C . GLU A 1 109 ? 25.659 7.552 -7.381 1.00 88.88 109 GLU A C 1
ATOM 869 O O . GLU A 1 109 ? 26.130 7.935 -8.455 1.00 88.88 109 GLU A O 1
ATOM 874 N N . ARG A 1 110 ? 25.211 6.302 -7.223 1.00 88.31 110 ARG A N 1
ATOM 875 C CA . ARG A 1 110 ? 25.263 5.310 -8.300 1.00 88.31 110 ARG A CA 1
ATOM 876 C C . ARG A 1 110 ? 24.378 5.699 -9.480 1.00 88.31 110 ARG A C 1
ATOM 878 O O . ARG A 1 110 ? 24.741 5.449 -10.627 1.00 88.31 110 ARG A O 1
ATOM 885 N N . LEU A 1 111 ? 23.227 6.307 -9.212 1.00 86.81 111 LEU A N 1
ATOM 886 C CA . LEU A 1 111 ? 22.316 6.777 -10.247 1.00 86.81 111 LEU A CA 1
ATOM 887 C C . LEU A 1 111 ? 22.912 7.974 -10.998 1.00 86.81 111 LEU A C 1
ATOM 889 O O . LEU A 1 111 ? 22.842 8.008 -12.224 1.00 86.81 111 LEU A O 1
ATOM 893 N N . GLN A 1 112 ? 23.574 8.896 -10.297 1.00 89.69 112 GLN A N 1
ATOM 894 C CA . GLN A 1 112 ? 24.304 10.001 -10.924 1.00 89.69 112 GLN A CA 1
ATOM 895 C C . GLN A 1 112 ? 25.460 9.508 -11.803 1.00 89.69 112 GLN A C 1
ATOM 897 O O . GLN A 1 112 ? 25.607 9.988 -12.925 1.00 89.69 112 GLN A O 1
ATOM 902 N N . ALA A 1 113 ? 26.225 8.511 -11.351 1.00 90.88 113 ALA A N 1
ATOM 903 C CA . ALA A 1 113 ? 27.292 7.914 -12.156 1.00 90.88 113 ALA A CA 1
ATOM 904 C C . ALA A 1 113 ? 26.754 7.291 -13.457 1.00 90.88 113 ALA A C 1
ATOM 906 O O . ALA A 1 113 ? 27.291 7.537 -14.534 1.00 90.88 113 ALA A O 1
ATOM 907 N N . LEU A 1 114 ? 25.645 6.548 -13.378 1.00 88.56 114 LEU A N 1
ATOM 908 C CA . LEU A 1 114 ? 25.005 5.954 -14.557 1.00 88.56 114 LEU A CA 1
ATOM 909 C C . LEU A 1 114 ? 24.429 7.005 -15.516 1.00 88.56 114 LEU A C 1
ATOM 911 O O . LEU A 1 114 ? 24.424 6.795 -16.729 1.00 88.56 114 LEU A O 1
ATOM 915 N N . LEU A 1 115 ? 23.933 8.130 -14.994 1.00 89.31 115 LEU A N 1
ATOM 916 C CA . LEU A 1 115 ? 23.478 9.242 -15.828 1.00 89.31 115 LEU A CA 1
ATOM 917 C C . LEU A 1 115 ? 24.646 9.904 -16.565 1.00 89.31 115 LEU A C 1
ATOM 919 O O . LEU A 1 115 ? 24.523 10.142 -17.763 1.00 89.31 115 LEU A O 1
ATOM 923 N N . ALA A 1 116 ? 25.778 10.116 -15.891 1.00 89.44 116 ALA A N 1
ATOM 924 C CA . ALA A 1 116 ? 26.983 10.651 -16.520 1.00 89.44 116 ALA A CA 1
ATOM 925 C C . ALA A 1 116 ? 27.520 9.713 -17.616 1.00 89.44 116 ALA A C 1
ATOM 927 O O . ALA A 1 116 ? 27.834 10.163 -18.717 1.00 89.44 116 ALA A O 1
ATOM 928 N N . GLU A 1 117 ? 27.546 8.398 -17.367 1.00 90.19 117 GLU A N 1
ATOM 929 C CA . GLU A 1 117 ? 27.908 7.414 -18.397 1.00 90.19 117 GLU A CA 1
ATOM 930 C C . GLU A 1 117 ? 26.951 7.476 -19.595 1.00 90.19 117 GLU A C 1
ATOM 932 O O . GLU A 1 117 ? 27.386 7.460 -20.748 1.00 90.19 117 GLU A O 1
ATOM 937 N N . ARG A 1 118 ? 25.637 7.581 -19.350 1.00 91.75 118 ARG A N 1
ATOM 938 C CA . ARG A 1 118 ? 24.636 7.701 -20.419 1.00 91.75 118 ARG A CA 1
ATOM 939 C C . ARG A 1 118 ? 24.866 8.948 -21.275 1.00 91.75 118 ARG A C 1
ATOM 941 O O . ARG A 1 118 ? 24.723 8.856 -22.494 1.00 91.75 118 ARG A O 1
ATOM 948 N N . GLU A 1 119 ? 25.181 10.084 -20.660 1.00 92.25 119 GLU A N 1
ATOM 949 C CA . GLU A 1 119 ? 25.494 11.325 -21.378 1.00 92.25 119 GLU A CA 1
ATOM 950 C C . GLU A 1 119 ? 26.755 11.167 -22.233 1.00 92.25 119 GLU A C 1
ATOM 952 O O . GLU A 1 119 ? 26.728 11.493 -23.419 1.00 92.25 119 GLU A O 1
ATOM 957 N N . GLU A 1 120 ? 27.812 10.546 -21.704 1.00 90.56 120 GLU A N 1
ATOM 958 C CA . GLU A 1 120 ? 29.037 10.288 -22.471 1.00 90.56 120 GLU A CA 1
ATOM 959 C C . GLU A 1 120 ? 28.782 9.367 -23.680 1.00 90.56 120 GLU A C 1
ATOM 961 O O . GLU A 1 120 ? 29.293 9.601 -24.782 1.00 90.56 120 GLU A O 1
ATOM 966 N N . TYR A 1 121 ? 27.957 8.328 -23.514 1.00 91.06 121 TYR A N 1
ATOM 967 C CA . TYR A 1 121 ? 27.551 7.474 -24.632 1.00 91.06 121 TYR A CA 1
ATOM 968 C C . TYR A 1 121 ? 26.690 8.220 -25.653 1.00 91.06 121 TYR A C 1
ATOM 970 O O . TYR A 1 121 ? 26.852 7.988 -26.853 1.00 91.06 121 TYR A O 1
ATOM 978 N N . ALA A 1 122 ? 25.803 9.112 -25.207 1.00 90.69 122 ALA A N 1
ATOM 979 C CA . ALA A 1 122 ? 24.988 9.928 -26.099 1.00 90.69 122 ALA A CA 1
ATOM 980 C C . ALA A 1 122 ? 25.863 10.856 -26.955 1.00 90.69 122 ALA A C 1
ATOM 982 O O . ALA A 1 122 ? 25.725 10.854 -28.177 1.00 90.69 122 ALA A O 1
ATOM 983 N N . GLU A 1 123 ? 26.835 11.543 -26.350 1.00 91.62 123 GLU A N 1
ATOM 984 C CA . GLU A 1 123 ? 27.782 12.393 -27.083 1.00 91.62 123 GLU A CA 1
ATOM 985 C C . GLU A 1 123 ? 28.645 11.596 -28.071 1.00 91.62 123 GLU A C 1
ATOM 987 O O . GLU A 1 123 ? 28.925 12.051 -29.184 1.00 91.62 123 GLU A O 1
ATOM 992 N N . ARG A 1 124 ? 29.092 10.391 -27.688 1.00 91.38 124 ARG A N 1
ATOM 993 C CA . ARG A 1 124 ? 29.850 9.512 -28.593 1.00 91.38 124 ARG A CA 1
ATOM 994 C C . ARG A 1 124 ? 29.006 9.063 -29.782 1.00 91.38 124 ARG A C 1
ATOM 996 O O . ARG A 1 124 ? 29.516 9.042 -30.900 1.00 91.38 124 ARG A O 1
ATOM 1003 N N . LEU A 1 125 ? 27.742 8.712 -29.556 1.00 91.00 125 LEU A N 1
ATOM 1004 C CA . LEU A 1 125 ? 26.822 8.334 -30.629 1.00 91.00 125 LEU A CA 1
ATOM 1005 C C . LEU A 1 125 ? 26.545 9.509 -31.564 1.00 91.00 125 LEU A C 1
ATOM 1007 O O . LEU A 1 125 ? 26.577 9.327 -32.776 1.00 91.00 125 LEU A O 1
ATOM 1011 N N . GLU A 1 126 ? 26.349 10.708 -31.026 1.00 92.44 126 GLU A N 1
ATOM 1012 C CA . GLU A 1 126 ? 26.120 11.912 -31.826 1.00 92.44 126 GLU A CA 1
ATOM 1013 C C . GLU A 1 126 ? 27.331 12.244 -32.714 1.00 92.44 126 GLU A C 1
ATOM 1015 O O . GLU A 1 126 ? 27.176 12.497 -33.909 1.00 92.44 126 GLU A O 1
ATOM 1020 N N . LYS A 1 127 ? 28.554 12.115 -32.182 1.00 90.25 127 LYS A N 1
ATOM 1021 C CA . LYS A 1 127 ? 29.792 12.249 -32.974 1.00 90.25 127 LYS A CA 1
ATOM 1022 C C . LYS A 1 127 ? 29.902 11.199 -34.081 1.00 90.25 127 LYS A C 1
ATOM 1024 O O . LYS A 1 127 ? 30.318 11.531 -35.188 1.00 90.25 127 LYS A O 1
ATOM 1029 N N . LEU A 1 128 ? 29.540 9.946 -33.803 1.00 91.56 128 LEU A N 1
ATOM 1030 C CA . LEU A 1 128 ? 29.550 8.877 -34.809 1.00 91.56 128 LEU A CA 1
ATOM 1031 C C . LEU A 1 128 ? 28.499 9.111 -35.902 1.00 91.56 128 LEU A C 1
ATOM 1033 O O . LEU A 1 128 ? 28.776 8.846 -37.069 1.00 91.56 128 LEU A O 1
ATOM 1037 N N . ILE A 1 129 ? 27.323 9.631 -35.542 1.00 91.06 129 ILE A N 1
ATOM 1038 C CA . ILE A 1 129 ? 26.278 10.007 -36.502 1.00 91.06 129 ILE A CA 1
ATOM 1039 C C . ILE A 1 129 ? 26.790 11.122 -37.421 1.00 91.06 129 ILE A C 1
ATOM 1041 O O . ILE A 1 129 ? 26.752 10.954 -38.636 1.00 91.06 129 ILE A O 1
ATOM 1045 N N . GLN A 1 130 ? 27.382 12.186 -36.871 1.00 88.38 130 GLN A N 1
ATOM 1046 C CA . GLN A 1 130 ? 27.971 13.272 -37.671 1.00 88.38 130 GLN A CA 1
ATOM 1047 C C . GLN A 1 130 ? 29.106 12.786 -38.594 1.00 88.38 130 GLN A C 1
ATOM 1049 O O . GLN A 1 130 ? 29.233 13.226 -39.739 1.00 88.38 130 GLN A O 1
ATOM 1054 N N . GLN A 1 131 ? 29.939 11.851 -38.127 1.00 88.50 131 GLN A N 1
ATOM 1055 C CA . GLN A 1 131 ? 30.969 11.217 -38.959 1.00 88.50 131 GLN A CA 1
ATOM 1056 C C . GLN A 1 131 ? 30.382 10.377 -40.100 1.00 88.50 131 GLN A C 1
ATOM 1058 O O . GLN A 1 131 ? 30.944 10.356 -41.190 1.00 88.50 131 GLN A O 1
ATOM 1063 N N . LEU A 1 132 ? 29.263 9.687 -39.876 1.00 87.38 132 LEU A N 1
ATOM 1064 C CA . LEU A 1 132 ? 28.575 8.939 -40.931 1.00 87.38 132 LEU A CA 1
ATOM 1065 C C . LEU A 1 132 ? 27.885 9.858 -41.942 1.00 87.38 132 LEU A C 1
ATOM 1067 O O . LEU A 1 132 ? 27.915 9.560 -43.134 1.00 87.38 132 LEU A O 1
ATOM 1071 N N . GLU A 1 133 ? 27.292 10.960 -41.483 1.00 84.88 133 GLU A N 1
ATOM 1072 C CA . GLU A 1 133 ? 26.657 11.967 -42.342 1.00 84.88 133 GLU A CA 1
ATOM 1073 C C . GLU A 1 133 ? 27.690 12.641 -43.255 1.00 84.88 133 GLU A C 1
ATOM 1075 O O . GLU A 1 133 ? 27.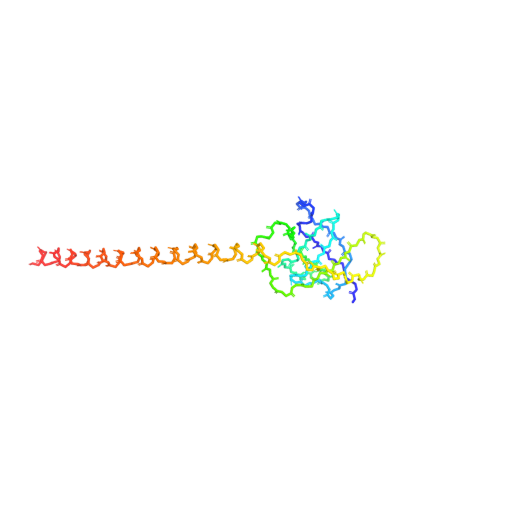500 12.679 -44.466 1.00 84.88 133 GLU A O 1
ATOM 1080 N N . SER A 1 134 ? 28.838 13.049 -42.708 1.00 80.94 134 SER A N 1
ATOM 1081 C CA . SER A 1 134 ? 29.949 13.633 -43.485 1.00 80.94 134 SER A CA 1
ATOM 1082 C C . SER A 1 134 ? 30.650 12.674 -44.458 1.00 80.94 134 SER A C 1
ATOM 1084 O O . SER A 1 134 ? 31.393 13.131 -45.319 1.00 80.94 134 SER A O 1
ATOM 1086 N N . LEU A 1 135 ? 30.444 11.359 -44.334 1.00 79.62 135 LEU A N 1
ATOM 1087 C CA . LEU A 1 135 ? 30.917 10.359 -45.303 1.00 79.62 135 LEU A CA 1
ATOM 1088 C C . LEU A 1 135 ? 29.876 10.050 -46.393 1.00 79.62 135 LEU A C 1
ATOM 1090 O O . LEU A 1 135 ? 30.205 9.370 -47.366 1.00 79.62 135 LEU A O 1
ATOM 1094 N N . HIS A 1 136 ? 28.625 10.478 -46.197 1.00 64.88 136 HIS A N 1
ATOM 1095 C CA . HIS A 1 136 ? 27.520 10.311 -47.144 1.00 64.88 136 HIS A CA 1
ATOM 1096 C C . HIS A 1 136 ? 27.301 11.536 -48.049 1.00 64.88 136 HIS A C 1
ATOM 1098 O O . HIS A 1 136 ? 26.583 11.406 -49.044 1.00 64.88 136 HIS A O 1
ATOM 1104 N N . GLU A 1 137 ? 27.903 12.684 -47.721 1.00 55.34 137 GLU A N 1
ATOM 1105 C CA . GLU A 1 137 ? 28.081 13.848 -48.610 1.00 55.34 137 GLU A CA 1
ATOM 1106 C C . GLU A 1 137 ? 29.353 13.725 -49.464 1.00 55.34 137 GLU A C 1
ATOM 1108 O O . GLU A 1 137 ? 29.288 14.106 -50.658 1.00 55.34 137 GLU A O 1
#

Secondary structure (DSSP, 8-state):
-EEEEEEESGGG-SSEEEEEEEGGG--TT-EEEETTEEEEEEEEEEETTEEEEEEEEGGG--S--TT--B-B--SSS---B--------HHHHHHHHHHHHHHHHHHHHHHHHHHHHHHHHHHHHHHHHHHHHTTT-